Protein AF-A0A3N5QAQ4-F1 (afdb_monomer_lite)

Structure (mmCIF, N/CA/C/O backbone):
data_AF-A0A3N5QAQ4-F1
#
_entry.id   AF-A0A3N5QAQ4-F1
#
loop_
_atom_site.group_PDB
_atom_site.id
_atom_site.type_symbol
_atom_site.label_atom_id
_atom_site.label_alt_id
_atom_site.label_comp_id
_atom_site.label_asym_id
_atom_site.label_entity_id
_atom_site.label_seq_id
_atom_site.pdbx_PDB_ins_code
_atom_site.Cartn_x
_atom_site.Cartn_y
_atom_site.Cartn_z
_atom_site.occupancy
_atom_site.B_iso_or_equiv
_atom_site.auth_seq_id
_atom_site.auth_comp_id
_atom_site.auth_asym_id
_atom_site.auth_atom_id
_atom_site.pdbx_PDB_model_num
ATOM 1 N N . MET A 1 1 ? 16.899 -7.570 -11.836 1.00 80.06 1 MET A N 1
ATOM 2 C CA . MET A 1 1 ? 16.668 -6.245 -11.231 1.00 80.06 1 MET A CA 1
ATOM 3 C C . MET A 1 1 ? 17.846 -5.891 -10.338 1.00 80.06 1 MET A C 1
ATOM 5 O O . MET A 1 1 ? 18.274 -6.734 -9.558 1.00 80.06 1 MET A O 1
ATOM 9 N N . SER A 1 2 ? 18.402 -4.692 -10.484 1.00 90.88 2 SER A N 1
ATOM 10 C CA . SER A 1 2 ? 19.458 -4.166 -9.616 1.00 90.88 2 SER A CA 1
ATOM 11 C C . SER A 1 2 ? 18.872 -3.510 -8.360 1.00 90.88 2 SER A C 1
ATOM 13 O O . SER A 1 2 ? 17.688 -3.181 -8.313 1.00 90.88 2 SER A O 1
ATOM 15 N N . ILE A 1 3 ? 19.706 -3.275 -7.345 1.00 93.06 3 ILE A N 1
ATOM 16 C CA . ILE A 1 3 ? 19.288 -2.602 -6.102 1.00 93.06 3 ILE A CA 1
ATOM 17 C C . ILE A 1 3 ? 18.771 -1.183 -6.385 1.00 93.06 3 ILE A C 1
ATOM 19 O O . ILE A 1 3 ? 17.770 -0.770 -5.808 1.00 93.06 3 ILE A O 1
ATOM 23 N N . GLY A 1 4 ? 19.410 -0.452 -7.305 1.00 94.62 4 GLY A N 1
ATOM 24 C CA . GLY A 1 4 ? 18.964 0.888 -7.697 1.00 94.62 4 GLY A CA 1
ATOM 25 C C . GLY A 1 4 ? 17.575 0.875 -8.336 1.00 94.62 4 GLY A C 1
ATOM 26 O O . GLY A 1 4 ? 16.728 1.687 -7.980 1.00 94.62 4 GLY A O 1
ATOM 27 N N . GLN A 1 5 ? 17.311 -0.098 -9.212 1.00 93.00 5 GLN A N 1
ATOM 28 C CA . GLN A 1 5 ? 15.986 -0.289 -9.809 1.00 93.00 5 GLN A CA 1
ATOM 29 C C . GLN A 1 5 ? 14.933 -0.641 -8.748 1.00 93.00 5 GLN A C 1
ATOM 31 O O . GLN A 1 5 ? 13.848 -0.067 -8.752 1.00 93.00 5 GLN A O 1
ATOM 36 N N . ALA A 1 6 ? 15.269 -1.525 -7.802 1.00 94.25 6 ALA A N 1
ATOM 37 C CA . ALA A 1 6 ? 14.382 -1.892 -6.700 1.00 94.25 6 ALA A CA 1
ATOM 38 C C . ALA A 1 6 ? 14.040 -0.688 -5.804 1.00 94.25 6 ALA A C 1
ATOM 40 O O . ALA A 1 6 ? 12.886 -0.513 -5.421 1.00 94.25 6 ALA A O 1
ATOM 41 N N . ALA A 1 7 ? 15.024 0.165 -5.503 1.00 96.00 7 ALA A N 1
ATOM 42 C CA . ALA A 1 7 ? 14.813 1.382 -4.723 1.00 96.00 7 ALA A CA 1
ATOM 43 C C . ALA A 1 7 ? 13.889 2.377 -5.443 1.00 96.00 7 ALA A C 1
ATOM 45 O O . ALA A 1 7 ? 12.995 2.936 -4.812 1.00 96.00 7 ALA A O 1
ATOM 46 N N . ILE A 1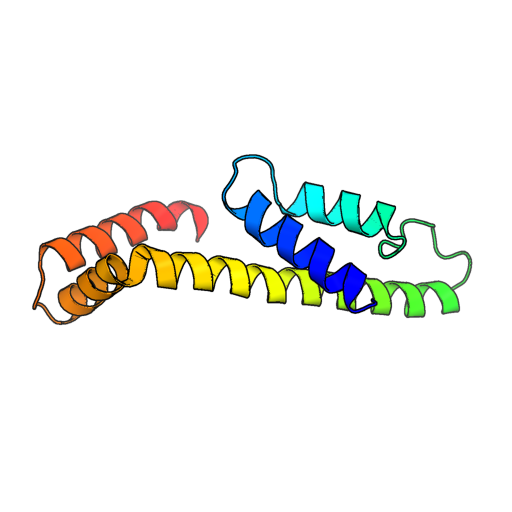 8 ? 14.061 2.565 -6.758 1.00 95.94 8 ILE A N 1
ATOM 47 C CA . ILE A 1 8 ? 13.192 3.437 -7.565 1.00 95.94 8 ILE A CA 1
ATOM 48 C C . ILE A 1 8 ? 11.751 2.924 -7.540 1.00 95.94 8 ILE A C 1
ATOM 50 O O . ILE A 1 8 ? 10.846 3.689 -7.216 1.00 95.94 8 ILE A O 1
ATOM 54 N N . LEU A 1 9 ? 11.540 1.636 -7.824 1.00 95.06 9 LEU A N 1
ATOM 55 C CA . LEU A 1 9 ? 10.210 1.021 -7.783 1.00 95.06 9 LEU A CA 1
ATOM 56 C C . LEU A 1 9 ? 9.567 1.138 -6.394 1.00 95.06 9 LEU A C 1
ATOM 58 O O . LEU A 1 9 ? 8.404 1.508 -6.295 1.00 95.06 9 LEU A O 1
ATOM 62 N N . GLY A 1 10 ? 10.330 0.915 -5.320 1.00 96.00 10 GLY A N 1
ATOM 63 C CA . GLY A 1 10 ? 9.831 1.070 -3.952 1.00 96.00 10 GLY A CA 1
ATOM 64 C C . GLY A 1 10 ? 9.407 2.502 -3.607 1.00 96.00 10 GLY A C 1
ATOM 65 O O . GLY A 1 10 ? 8.397 2.698 -2.935 1.00 96.00 10 GLY A O 1
ATOM 66 N N . VAL A 1 11 ? 10.142 3.515 -4.080 1.00 96.50 11 VAL A N 1
ATOM 67 C CA . VAL A 1 11 ? 9.763 4.929 -3.897 1.00 96.50 11 VAL A CA 1
ATOM 68 C C . VAL A 1 11 ? 8.510 5.271 -4.702 1.00 96.50 11 VAL A C 1
ATOM 70 O O . VAL A 1 11 ? 7.619 5.936 -4.176 1.00 96.50 11 VAL A O 1
ATOM 73 N N . VAL A 1 12 ? 8.429 4.815 -5.955 1.00 96.62 12 VAL A N 1
ATOM 74 C CA . VAL A 1 12 ? 7.260 5.037 -6.818 1.00 96.62 12 VAL A CA 1
ATOM 75 C C . VAL A 1 12 ? 6.015 4.429 -6.185 1.00 96.62 12 VAL A C 1
ATOM 77 O O . VAL A 1 12 ? 5.032 5.146 -6.010 1.00 96.62 12 VAL A O 1
ATOM 80 N N . GLU A 1 13 ? 6.072 3.166 -5.771 1.00 96.56 13 GLU A N 1
ATOM 81 C CA . GLU A 1 13 ? 4.972 2.487 -5.082 1.00 96.56 13 GLU A CA 1
ATOM 82 C C . GLU A 1 13 ? 4.563 3.238 -3.810 1.00 96.56 13 GLU A C 1
ATOM 84 O O . GLU A 1 13 ? 3.410 3.630 -3.652 1.00 96.56 13 GLU A O 1
ATOM 89 N N . GLY A 1 14 ? 5.522 3.535 -2.926 1.00 95.50 14 GLY A N 1
ATOM 90 C CA . GLY A 1 14 ? 5.232 4.188 -1.648 1.00 95.50 14 GLY A CA 1
ATOM 91 C C . GLY A 1 14 ? 4.577 5.568 -1.784 1.00 95.50 14 GLY A C 1
ATOM 92 O O . GLY A 1 14 ? 3.782 5.953 -0.926 1.00 95.50 14 GLY A O 1
ATOM 93 N N . ILE A 1 15 ? 4.889 6.313 -2.850 1.00 95.56 15 ILE A N 1
ATOM 94 C CA . ILE A 1 15 ? 4.257 7.607 -3.140 1.00 95.56 15 ILE A CA 1
ATOM 95 C C . ILE A 1 15 ? 2.897 7.407 -3.814 1.00 95.56 15 ILE A C 1
ATOM 97 O O . ILE A 1 15 ? 1.919 8.045 -3.433 1.00 95.56 15 ILE A O 1
ATOM 101 N N . THR A 1 16 ? 2.827 6.561 -4.838 1.00 96.44 16 THR A N 1
ATOM 102 C CA . THR A 1 16 ? 1.658 6.493 -5.726 1.00 96.44 16 THR A CA 1
ATOM 103 C C . THR A 1 16 ? 0.512 5.652 -5.176 1.00 96.44 16 THR A C 1
ATOM 105 O O . THR A 1 16 ? -0.622 5.891 -5.579 1.00 96.44 16 THR A O 1
ATOM 108 N N . GLU A 1 17 ? 0.756 4.754 -4.220 1.00 95.62 17 GLU A N 1
ATOM 109 C CA . GLU A 1 17 ? -0.284 3.896 -3.628 1.00 95.62 17 GLU A CA 1
ATOM 110 C C . GLU A 1 17 ? -1.340 4.690 -2.838 1.00 95.62 17 GLU A C 1
ATOM 112 O O . GLU A 1 17 ? -2.506 4.308 -2.766 1.00 95.62 17 GLU A O 1
ATOM 117 N N . TYR A 1 18 ? -0.958 5.840 -2.275 1.00 92.81 18 TYR A N 1
ATOM 118 C CA . TYR A 1 18 ? -1.855 6.680 -1.469 1.00 92.81 18 TYR A CA 1
ATOM 119 C C . TYR A 1 18 ? -2.381 7.909 -2.194 1.00 92.81 18 TYR A C 1
ATOM 121 O O . TYR A 1 18 ? -3.269 8.600 -1.686 1.00 92.81 18 TYR A O 1
ATOM 129 N N . LEU A 1 19 ? -1.831 8.200 -3.369 1.00 93.00 19 LEU A N 1
ATOM 130 C CA . LEU A 1 19 ? -2.314 9.265 -4.229 1.00 93.00 19 LEU A CA 1
ATOM 131 C C . LEU A 1 19 ? -3.315 8.673 -5.233 1.00 93.00 19 LEU A C 1
ATOM 133 O O . LEU A 1 19 ? -3.104 7.573 -5.737 1.00 93.00 19 LEU A O 1
ATOM 137 N N . PRO A 1 20 ? -4.393 9.390 -5.588 1.00 92.88 20 PRO A N 1
ATOM 138 C CA . PRO A 1 20 ? -5.379 8.916 -6.560 1.00 92.88 20 PRO A CA 1
ATOM 139 C C . PRO A 1 20 ? -4.841 9.024 -8.003 1.00 92.88 20 PRO A C 1
ATOM 141 O O . PRO A 1 20 ? -5.401 9.733 -8.835 1.00 92.88 20 PRO A O 1
ATOM 144 N N . VAL A 1 21 ? -3.718 8.356 -8.286 1.00 94.12 21 VAL A N 1
ATOM 145 C CA . VAL A 1 21 ? -2.953 8.434 -9.545 1.00 94.12 21 VAL A CA 1
ATOM 146 C C . VAL A 1 21 ? -2.633 7.062 -10.158 1.00 94.12 21 VAL A C 1
ATOM 148 O O . VAL A 1 21 ? -2.005 7.015 -11.209 1.00 94.12 21 VAL A O 1
ATOM 151 N N . SER A 1 22 ? -3.098 5.963 -9.543 1.00 93.44 22 SER A N 1
ATOM 152 C CA . SER A 1 22 ? -2.840 4.562 -9.931 1.00 93.44 22 SER A CA 1
ATOM 153 C C . SER A 1 22 ? -1.364 4.142 -9.831 1.00 93.44 22 SER A C 1
ATOM 155 O O . SER A 1 22 ? -0.561 4.410 -10.728 1.00 93.44 22 SER A O 1
ATOM 157 N N . SER A 1 23 ? -1.020 3.418 -8.763 1.00 92.06 23 SER A N 1
ATOM 158 C CA . SER A 1 23 ? 0.300 2.799 -8.555 1.00 92.06 23 SER A CA 1
ATOM 159 C C . SER A 1 23 ? 0.631 1.770 -9.636 1.00 92.06 23 SER A C 1
ATOM 161 O O . SER A 1 23 ? 1.679 1.862 -10.274 1.00 92.06 23 SER A O 1
ATOM 163 N N . THR A 1 24 ? -0.311 0.881 -9.970 1.00 92.31 24 THR A N 1
ATOM 164 C CA . THR A 1 24 ? -0.140 -0.138 -11.023 1.00 92.31 24 THR A CA 1
ATOM 165 C C . THR A 1 24 ? 0.264 0.464 -12.374 1.00 92.31 24 THR A C 1
ATOM 167 O O . THR A 1 24 ? 1.153 -0.052 -13.051 1.00 92.31 24 THR A O 1
ATOM 170 N N . GLY A 1 25 ? -0.349 1.584 -12.776 1.00 91.31 25 GLY A N 1
ATOM 171 C CA . GLY A 1 25 ? -0.001 2.258 -14.030 1.00 91.31 25 GLY A CA 1
ATOM 172 C C . GLY A 1 25 ? 1.429 2.807 -14.029 1.00 91.31 25 GLY A C 1
ATOM 173 O O . GLY A 1 25 ? 2.162 2.641 -15.008 1.00 91.31 25 GLY A O 1
ATOM 174 N N . HIS A 1 26 ? 1.850 3.415 -12.918 1.00 93.81 26 HIS A N 1
ATOM 175 C CA . HIS A 1 26 ? 3.212 3.923 -12.759 1.00 93.81 26 HIS A CA 1
ATOM 176 C C . HIS A 1 26 ? 4.239 2.790 -12.725 1.00 93.81 26 HIS A C 1
ATOM 178 O O . HIS A 1 26 ? 5.287 2.908 -13.357 1.00 93.81 26 HIS A O 1
ATOM 184 N N . MET A 1 27 ? 3.928 1.674 -12.070 1.00 92.94 27 MET A N 1
ATOM 185 C CA . MET A 1 27 ? 4.798 0.501 -12.005 1.00 92.94 27 MET A CA 1
ATOM 186 C C . MET A 1 27 ? 5.046 -0.115 -13.386 1.00 92.94 27 MET A C 1
ATOM 188 O O . MET A 1 27 ? 6.198 -0.366 -13.750 1.00 92.94 27 MET A O 1
ATOM 192 N N . ILE A 1 28 ? 4.012 -0.216 -14.228 1.00 90.75 28 ILE A N 1
ATOM 193 C CA . ILE A 1 28 ? 4.153 -0.642 -15.631 1.00 90.75 28 ILE A CA 1
ATOM 194 C C . ILE A 1 28 ? 5.028 0.340 -16.424 1.00 90.75 28 ILE A C 1
ATOM 196 O O . ILE A 1 28 ? 5.912 -0.074 -17.173 1.00 90.75 28 ILE A O 1
ATOM 200 N N . LEU A 1 29 ? 4.813 1.649 -16.278 1.00 91.50 29 LEU A N 1
ATOM 201 C CA . LEU A 1 29 ? 5.571 2.648 -17.036 1.00 91.50 29 LEU A CA 1
ATOM 202 C C . LEU A 1 29 ? 7.048 2.696 -16.621 1.00 91.50 29 LEU A C 1
ATOM 204 O O . LEU A 1 29 ? 7.936 2.723 -17.473 1.00 91.50 29 LEU A O 1
ATOM 208 N N . VAL A 1 30 ? 7.318 2.687 -15.318 1.00 92.81 30 VAL A N 1
ATOM 209 C CA . VAL A 1 30 ? 8.671 2.778 -14.759 1.00 92.81 30 VAL A CA 1
ATOM 210 C C . VAL A 1 30 ? 9.454 1.491 -15.020 1.00 92.81 30 VAL A C 1
ATOM 212 O O . VAL A 1 30 ? 10.628 1.557 -15.385 1.00 92.81 30 VAL A O 1
ATOM 215 N N . SER A 1 31 ? 8.821 0.320 -14.922 1.00 90.56 31 SER A N 1
ATOM 216 C CA . SER A 1 31 ? 9.456 -0.957 -15.280 1.00 90.56 31 SER A CA 1
ATOM 217 C C . SER A 1 31 ? 9.807 -1.035 -16.770 1.00 90.56 31 SER A C 1
ATOM 219 O O . SER A 1 31 ? 10.912 -1.462 -17.105 1.00 90.56 31 SER A O 1
ATOM 221 N N . ARG A 1 32 ? 8.933 -0.552 -17.666 1.00 89.19 32 ARG A N 1
ATOM 222 C CA . ARG A 1 32 ? 9.226 -0.400 -19.106 1.00 89.19 32 ARG A CA 1
ATOM 223 C C . ARG A 1 32 ? 10.394 0.535 -19.353 1.00 89.19 32 ARG A C 1
ATOM 225 O O . ARG A 1 32 ? 11.320 0.185 -20.076 1.00 89.19 32 ARG A O 1
ATOM 232 N N . TRP A 1 33 ? 10.381 1.699 -18.713 1.00 90.38 33 TRP A N 1
ATOM 233 C CA . TRP A 1 33 ? 11.448 2.685 -18.851 1.00 90.38 33 TRP A CA 1
ATOM 234 C C . TRP A 1 33 ? 12.810 2.151 -18.382 1.00 90.38 33 TRP A C 1
ATOM 236 O O . TRP A 1 33 ? 13.833 2.442 -18.995 1.00 90.38 33 TRP A O 1
ATOM 246 N N . MET A 1 34 ? 12.828 1.315 -17.342 1.00 88.44 34 MET A N 1
ATOM 247 C CA . MET A 1 34 ? 14.046 0.679 -16.828 1.00 88.44 34 MET A CA 1
ATOM 248 C C . MET A 1 34 ? 14.451 -0.610 -17.564 1.00 88.44 34 MET A C 1
ATOM 250 O O . MET A 1 34 ? 15.407 -1.261 -17.135 1.00 88.44 34 MET A O 1
ATOM 254 N N . GLY A 1 35 ? 13.740 -1.005 -18.629 1.00 85.56 35 GLY A N 1
ATOM 255 C CA . GLY A 1 35 ? 14.001 -2.246 -19.370 1.00 85.56 35 GLY A CA 1
ATOM 256 C C . GLY A 1 35 ? 13.750 -3.519 -18.553 1.00 85.56 35 GLY A C 1
ATOM 257 O O . GLY A 1 35 ? 14.371 -4.547 -18.802 1.00 85.56 35 GLY A O 1
ATOM 258 N N . LEU A 1 36 ? 12.896 -3.436 -17.529 1.00 81.88 36 LEU A N 1
ATOM 259 C CA . LEU A 1 36 ? 12.462 -4.568 -16.702 1.00 81.88 36 LEU A CA 1
ATOM 260 C C . LEU A 1 36 ? 11.194 -5.230 -17.242 1.00 81.88 36 LEU A C 1
ATOM 262 O O . LEU A 1 36 ? 10.926 -6.385 -16.917 1.00 81.88 36 LEU A O 1
ATOM 266 N N . SER A 1 37 ? 10.425 -4.488 -18.039 1.00 70.56 37 SER A N 1
ATOM 267 C CA . SER A 1 37 ? 9.237 -4.987 -18.718 1.00 70.56 37 SER A CA 1
ATOM 268 C C . SER A 1 37 ? 9.574 -5.382 -20.140 1.00 70.56 37 SER A C 1
ATOM 270 O O . SER A 1 37 ? 10.178 -4.639 -20.909 1.00 70.56 37 SER A O 1
ATOM 272 N N . ASP A 1 38 ? 9.172 -6.595 -20.459 1.00 64.81 38 ASP A N 1
ATOM 273 C CA . ASP A 1 38 ? 9.604 -7.329 -21.623 1.00 64.81 38 ASP A CA 1
ATOM 274 C C . ASP A 1 38 ? 8.416 -7.411 -22.607 1.00 64.81 38 ASP A C 1
ATOM 276 O O . ASP A 1 38 ? 7.850 -8.479 -22.838 1.00 64.81 38 ASP A O 1
ATOM 280 N N . ASP A 1 39 ? 8.002 -6.288 -23.197 1.00 59.28 39 ASP A N 1
ATOM 281 C CA . ASP A 1 39 ? 6.796 -6.226 -24.051 1.00 59.28 39 ASP A CA 1
ATOM 282 C C . ASP A 1 39 ? 6.997 -6.734 -25.495 1.00 59.28 39 ASP A C 1
ATOM 284 O O . ASP A 1 39 ? 6.024 -6.908 -26.231 1.00 59.28 39 ASP A O 1
ATOM 288 N N . ASP A 1 40 ? 8.232 -7.030 -25.912 1.00 59.03 40 ASP A N 1
ATOM 289 C CA . ASP A 1 40 ? 8.482 -7.605 -27.239 1.00 59.03 40 ASP A CA 1
ATOM 290 C C . ASP A 1 40 ? 7.968 -9.048 -27.337 1.00 59.03 40 ASP A C 1
ATOM 292 O O . ASP A 1 40 ? 8.233 -9.880 -26.460 1.00 59.03 40 ASP A O 1
ATOM 296 N N . LYS A 1 41 ? 7.259 -9.376 -28.424 1.00 58.34 41 LYS A N 1
ATOM 297 C CA . LYS A 1 41 ? 6.827 -10.7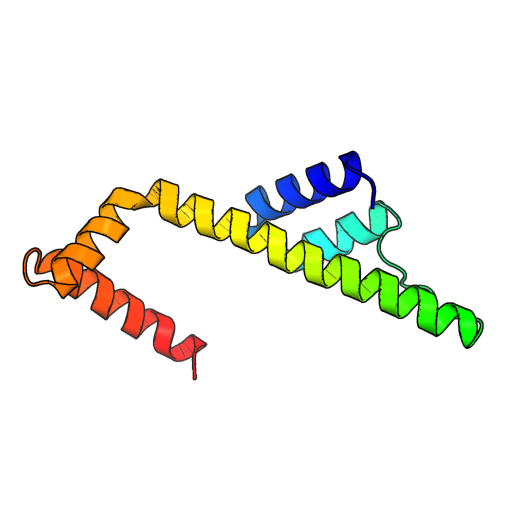55 -28.693 1.00 58.34 41 LYS A CA 1
ATOM 298 C C . LYS A 1 41 ? 8.054 -11.677 -28.671 1.00 58.34 41 LYS A C 1
ATOM 300 O O . LYS A 1 41 ? 9.036 -11.358 -29.341 1.00 58.34 41 LYS A O 1
ATOM 305 N N . PRO A 1 42 ? 8.022 -12.806 -27.940 1.00 60.56 42 PRO A N 1
ATOM 306 C CA . PRO A 1 42 ? 9.130 -13.745 -27.972 1.00 60.56 42 PRO A CA 1
ATOM 307 C C . PRO A 1 42 ? 9.298 -14.241 -29.408 1.00 60.56 42 PRO A C 1
ATOM 309 O O . PRO A 1 42 ? 8.369 -14.803 -29.988 1.00 60.56 42 PRO A O 1
ATOM 312 N N . THR A 1 43 ? 10.469 -13.992 -29.984 1.00 63.44 43 THR A N 1
ATOM 313 C CA . THR A 1 43 ? 10.817 -14.411 -31.346 1.00 63.44 43 THR A CA 1
ATOM 314 C C . THR A 1 43 ? 10.961 -15.937 -31.443 1.00 63.44 43 THR A C 1
ATOM 316 O O . THR A 1 43 ? 10.836 -16.500 -32.527 1.00 63.44 43 THR A O 1
ATOM 319 N N . ASP A 1 44 ? 11.148 -16.615 -30.297 1.00 72.25 44 ASP A N 1
ATOM 320 C CA . ASP A 1 44 ? 11.488 -18.034 -30.198 1.00 72.25 44 ASP A CA 1
ATOM 321 C C . ASP A 1 44 ? 10.908 -18.659 -28.905 1.00 72.25 44 ASP A C 1
ATOM 323 O O . ASP A 1 44 ? 10.795 -17.999 -27.865 1.00 72.25 44 ASP A O 1
ATOM 327 N N . ALA A 1 45 ? 10.604 -19.965 -28.920 1.00 68.62 45 ALA A N 1
ATOM 328 C CA . ALA A 1 45 ? 10.012 -20.688 -27.779 1.00 68.62 45 ALA A CA 1
ATOM 329 C C . ALA A 1 45 ? 10.891 -20.681 -26.506 1.00 68.62 45 ALA A C 1
ATOM 331 O O . ALA A 1 45 ? 10.381 -20.646 -25.385 1.00 68.62 45 ALA A O 1
ATOM 332 N N . THR A 1 46 ? 12.214 -20.663 -26.661 1.00 65.31 46 THR A N 1
ATOM 333 C CA . THR A 1 46 ? 13.199 -20.575 -25.568 1.00 65.31 46 THR A CA 1
ATOM 334 C C . THR A 1 46 ? 13.249 -19.177 -24.940 1.00 65.31 46 THR A C 1
ATOM 336 O O . THR A 1 46 ? 13.409 -19.042 -23.722 1.00 65.31 46 THR A O 1
ATOM 339 N N . ALA A 1 47 ? 13.049 -18.128 -25.745 1.00 65.75 47 ALA A N 1
ATOM 340 C CA . ALA A 1 47 ? 12.945 -16.750 -25.268 1.00 65.75 47 ALA A CA 1
ATOM 341 C C . ALA A 1 47 ? 11.640 -16.526 -24.482 1.00 65.75 47 ALA A C 1
ATOM 343 O O . ALA A 1 47 ? 11.646 -15.841 -23.459 1.00 65.75 47 ALA A O 1
ATOM 344 N N . ALA A 1 48 ? 10.543 -17.179 -24.888 1.00 64.38 48 ALA A N 1
ATOM 345 C CA . ALA A 1 48 ? 9.254 -17.102 -24.197 1.00 64.38 48 ALA A CA 1
ATOM 346 C C . ALA A 1 48 ? 9.320 -17.598 -22.739 1.00 64.38 48 ALA A C 1
ATOM 348 O O . ALA A 1 48 ? 8.781 -16.952 -21.840 1.00 64.38 48 ALA A O 1
ATOM 349 N N . ALA A 1 49 ? 10.014 -18.713 -22.483 1.00 66.81 49 ALA A N 1
ATOM 350 C CA . ALA A 1 49 ? 10.147 -19.274 -21.135 1.00 66.81 49 ALA A CA 1
ATOM 351 C C . ALA A 1 49 ? 10.986 -18.382 -20.198 1.00 66.81 49 ALA A C 1
ATOM 353 O O . ALA A 1 49 ? 10.647 -18.208 -19.027 1.00 66.81 49 ALA A O 1
ATOM 354 N N . THR A 1 50 ? 12.057 -17.780 -20.723 1.00 66.00 50 THR A N 1
ATOM 355 C CA . THR A 1 50 ? 12.951 -16.892 -19.959 1.00 66.00 50 THR A CA 1
ATOM 356 C C . THR A 1 50 ? 12.253 -15.577 -19.606 1.00 66.00 50 THR A C 1
ATOM 358 O O . THR A 1 50 ? 12.319 -15.119 -18.465 1.00 66.00 50 THR A O 1
ATOM 361 N N . LYS A 1 51 ? 11.501 -15.027 -20.563 1.00 67.50 51 LYS A N 1
ATOM 362 C CA . LYS A 1 51 ? 10.717 -13.799 -20.424 1.00 67.50 51 LYS A CA 1
ATOM 363 C C . LYS A 1 51 ? 9.567 -13.944 -19.419 1.00 67.50 51 LYS A C 1
ATOM 365 O O . LYS A 1 51 ? 9.377 -13.090 -18.555 1.00 67.50 51 LYS A O 1
ATOM 370 N N . LYS A 1 52 ? 8.855 -15.077 -19.462 1.00 69.56 52 LYS A N 1
ATOM 371 C CA . LYS A 1 52 ? 7.801 -15.405 -18.488 1.00 69.56 52 LYS A CA 1
ATOM 372 C C . LYS A 1 52 ? 8.340 -15.421 -17.054 1.00 69.56 52 LYS A C 1
ATOM 374 O O . LYS A 1 52 ? 7.746 -14.811 -16.172 1.00 69.56 52 LYS A O 1
ATOM 379 N N . LYS A 1 53 ? 9.507 -16.036 -16.843 1.00 71.88 53 LYS A N 1
ATOM 380 C CA . LYS A 1 53 ? 10.166 -16.091 -15.531 1.00 71.88 53 LYS A CA 1
ATOM 381 C C . LYS A 1 53 ? 10.603 -14.707 -15.025 1.00 71.88 53 LYS A C 1
ATOM 383 O O . LYS A 1 53 ? 10.530 -14.445 -13.829 1.00 71.88 53 LYS A O 1
ATOM 388 N N . GLY A 1 54 ? 11.048 -13.824 -15.923 1.00 75.31 54 GLY A N 1
ATOM 389 C CA . GLY A 1 54 ? 11.385 -12.434 -15.592 1.00 75.31 54 GLY A CA 1
ATOM 390 C C . GLY A 1 54 ? 10.166 -11.629 -15.137 1.00 75.31 54 GLY A C 1
ATOM 391 O O . GLY A 1 54 ? 10.222 -10.971 -14.098 1.00 75.31 54 GLY A O 1
ATOM 392 N N . LYS A 1 55 ? 9.048 -11.757 -15.862 1.00 81.38 55 LYS A N 1
ATOM 393 C CA . LYS A 1 55 ? 7.778 -11.106 -15.521 1.00 81.38 55 LYS A CA 1
ATOM 394 C C . LYS A 1 55 ? 7.212 -11.581 -14.182 1.00 81.38 55 LYS A C 1
ATOM 396 O O . LYS A 1 55 ? 6.840 -10.750 -13.367 1.00 81.38 55 LYS A O 1
ATOM 401 N N . GLU A 1 56 ? 7.213 -12.887 -13.922 1.00 83.94 56 GLU A N 1
ATOM 402 C CA . GLU A 1 56 ? 6.763 -13.442 -12.634 1.00 83.94 56 GLU A CA 1
ATOM 403 C C . GLU A 1 56 ? 7.571 -12.880 -11.452 1.00 83.94 56 GLU A C 1
ATOM 405 O O . GLU A 1 56 ? 7.013 -12.589 -10.397 1.00 83.94 56 GLU A O 1
ATOM 410 N N . GLY A 1 57 ? 8.883 -12.689 -11.633 1.00 86.56 57 GLY A N 1
ATOM 411 C CA . GLY A 1 57 ? 9.740 -12.080 -10.617 1.00 86.56 57 GLY A CA 1
ATOM 412 C C . GLY A 1 57 ? 9.442 -10.599 -10.374 1.00 86.56 57 GLY A C 1
ATOM 413 O O . GLY A 1 57 ? 9.513 -10.153 -9.230 1.00 86.56 57 GLY A O 1
ATOM 414 N N . LEU A 1 58 ? 9.105 -9.847 -11.428 1.00 87.75 58 LEU A N 1
ATOM 415 C CA . LEU A 1 58 ? 8.692 -8.450 -11.307 1.00 87.75 58 LEU A CA 1
ATOM 416 C C . LEU A 1 58 ? 7.339 -8.357 -10.598 1.00 87.75 58 LEU A C 1
ATOM 418 O O . LEU A 1 58 ? 7.269 -7.707 -9.564 1.00 87.75 58 LEU A O 1
ATOM 422 N N . ASP A 1 59 ? 6.326 -9.086 -11.074 1.00 89.12 59 ASP A N 1
ATOM 423 C CA . ASP A 1 59 ? 4.980 -9.104 -10.488 1.00 89.12 59 ASP A CA 1
ATOM 424 C C . ASP A 1 59 ? 5.041 -9.491 -8.989 1.00 89.12 59 ASP A C 1
ATOM 426 O O . ASP A 1 59 ? 4.418 -8.856 -8.138 1.00 89.12 59 ASP A O 1
ATOM 430 N N . ALA A 1 60 ? 5.863 -10.485 -8.625 1.00 91.75 60 ALA A N 1
ATOM 431 C CA . ALA A 1 60 ? 6.088 -10.853 -7.226 1.00 91.75 60 ALA A CA 1
ATOM 432 C C . ALA A 1 60 ? 6.763 -9.735 -6.414 1.00 91.75 60 ALA A C 1
ATOM 434 O O . ALA A 1 60 ? 6.430 -9.534 -5.245 1.00 91.75 60 ALA A O 1
ATOM 435 N N . PHE A 1 61 ? 7.710 -9.006 -7.009 1.00 92.06 61 PHE A N 1
ATOM 436 C CA . PHE A 1 61 ? 8.353 -7.874 -6.352 1.00 92.06 61 PHE A CA 1
ATOM 437 C C . PHE A 1 61 ? 7.370 -6.724 -6.103 1.00 92.06 61 PHE A C 1
ATOM 439 O O . PHE A 1 61 ? 7.384 -6.185 -4.998 1.00 92.06 61 PHE A O 1
ATOM 446 N N . GLU A 1 62 ? 6.497 -6.395 -7.064 1.00 92.38 62 GLU A N 1
ATOM 447 C CA . GLU A 1 62 ? 5.447 -5.368 -6.910 1.00 92.38 62 GLU A CA 1
ATOM 448 C C . GLU A 1 62 ? 4.533 -5.689 -5.716 1.00 92.38 62 GLU A C 1
ATOM 450 O O . GLU A 1 62 ? 4.330 -4.852 -4.837 1.00 92.38 62 GLU A O 1
ATOM 455 N N . ILE A 1 63 ? 4.095 -6.948 -5.600 1.00 93.19 63 ILE A N 1
ATOM 456 C CA . ILE A 1 63 ? 3.294 -7.418 -4.458 1.00 93.19 63 ILE A CA 1
ATOM 457 C C . ILE A 1 63 ? 4.051 -7.234 -3.132 1.00 93.19 63 ILE A C 1
ATOM 459 O O . ILE A 1 63 ? 3.476 -6.811 -2.128 1.00 93.19 63 ILE A O 1
ATOM 463 N N . VAL A 1 64 ? 5.351 -7.545 -3.101 1.00 95.44 64 VAL A N 1
ATOM 464 C CA . VAL A 1 64 ? 6.166 -7.430 -1.881 1.00 95.44 64 VAL A CA 1
ATOM 465 C C . VAL A 1 64 ? 6.331 -5.975 -1.441 1.00 95.44 64 VAL A C 1
ATOM 467 O O . VAL A 1 64 ? 6.245 -5.693 -0.244 1.00 95.44 64 VAL A O 1
ATOM 470 N N . ILE A 1 65 ? 6.562 -5.039 -2.361 1.00 95.31 65 ILE A N 1
ATOM 471 C CA . ILE A 1 65 ? 6.717 -3.621 -1.997 1.00 95.31 65 ILE A CA 1
ATOM 472 C C . ILE A 1 65 ? 5.388 -2.977 -1.586 1.00 95.31 65 ILE A C 1
ATOM 474 O O . ILE A 1 65 ? 5.391 -2.138 -0.681 1.00 95.31 65 ILE A O 1
ATOM 478 N N . GLN A 1 66 ? 4.257 -3.439 -2.129 1.00 96.25 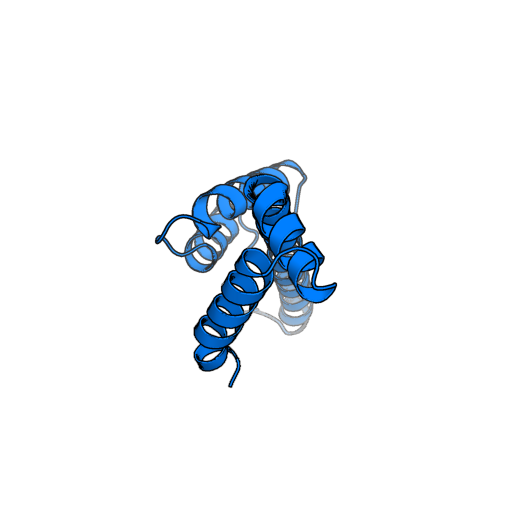66 GLN A N 1
ATOM 479 C CA . GLN A 1 66 ? 2.925 -3.011 -1.695 1.00 96.25 66 GLN A CA 1
ATOM 480 C C . GLN A 1 66 ? 2.656 -3.377 -0.224 1.00 96.25 66 GLN A C 1
ATOM 482 O O . GLN A 1 66 ? 2.065 -2.595 0.523 1.00 96.25 66 GLN A O 1
ATOM 487 N N . LEU A 1 67 ? 3.175 -4.514 0.264 1.00 96.31 67 LEU A N 1
ATOM 488 C CA . LEU A 1 67 ? 3.144 -4.826 1.704 1.00 96.31 67 LEU A CA 1
ATOM 489 C C . LEU A 1 67 ? 3.876 -3.759 2.530 1.00 96.31 67 LEU A C 1
ATOM 491 O O . LEU A 1 67 ? 3.424 -3.399 3.618 1.00 96.31 67 LEU A O 1
ATOM 495 N N . GLY A 1 68 ? 4.987 -3.229 2.014 1.00 96.00 68 GLY A N 1
ATOM 496 C CA . GLY A 1 68 ? 5.711 -2.112 2.621 1.00 96.00 68 GLY A CA 1
ATOM 497 C C . GLY A 1 68 ? 4.847 -0.856 2.728 1.00 96.00 68 GLY A C 1
ATOM 498 O O . GLY A 1 68 ? 4.825 -0.219 3.786 1.00 96.00 68 GLY A O 1
ATOM 499 N N . ALA A 1 69 ? 4.073 -0.550 1.683 1.00 95.62 69 ALA A N 1
ATOM 500 C CA . ALA A 1 69 ? 3.080 0.513 1.736 1.00 95.62 69 ALA A CA 1
ATOM 501 C C . ALA A 1 69 ? 2.064 0.229 2.854 1.00 95.62 69 ALA A C 1
ATOM 503 O O . ALA A 1 69 ? 1.946 1.053 3.765 1.00 95.62 69 ALA A O 1
ATOM 504 N N . ILE A 1 70 ? 1.400 -0.931 2.871 1.00 95.81 70 ILE A N 1
ATOM 505 C CA . ILE A 1 70 ? 0.393 -1.293 3.893 1.00 95.81 70 ILE A CA 1
ATOM 506 C C . ILE A 1 70 ? 0.949 -1.134 5.318 1.00 95.81 70 ILE A C 1
ATOM 508 O O . ILE A 1 70 ? 0.291 -0.562 6.195 1.00 95.81 70 ILE A O 1
ATOM 512 N N . LEU A 1 71 ? 2.183 -1.586 5.558 1.00 96.88 71 LEU A N 1
ATOM 513 C CA . LEU A 1 71 ? 2.857 -1.437 6.850 1.00 96.88 71 LEU A CA 1
ATOM 514 C C . LEU A 1 71 ? 3.047 0.033 7.248 1.00 96.88 71 LEU A C 1
ATOM 516 O O . LEU A 1 71 ? 2.904 0.362 8.429 1.00 96.88 71 LEU A O 1
ATOM 520 N N . ALA A 1 72 ? 3.307 0.931 6.295 1.00 96.19 72 ALA A N 1
ATOM 521 C CA . ALA A 1 72 ? 3.389 2.365 6.560 1.00 96.19 72 ALA A CA 1
ATOM 522 C C . ALA A 1 72 ? 2.053 2.928 7.076 1.00 96.19 72 ALA A C 1
ATOM 524 O O . ALA A 1 72 ? 2.052 3.693 8.042 1.00 96.19 72 ALA A O 1
ATOM 525 N N . VAL A 1 73 ? 0.911 2.498 6.524 1.00 96.00 73 VAL A N 1
ATOM 526 C CA . VAL A 1 73 ? -0.428 2.882 7.017 1.00 96.00 73 VAL A CA 1
ATOM 527 C C . VAL A 1 73 ? -0.702 2.316 8.406 1.00 96.00 73 VAL A C 1
ATOM 529 O O . VAL A 1 73 ? -1.169 3.051 9.280 1.00 96.00 73 VAL A O 1
ATOM 532 N N . LEU A 1 74 ? -0.367 1.047 8.656 1.00 96.69 74 LEU A N 1
ATOM 533 C CA . LEU A 1 74 ? -0.503 0.451 9.990 1.00 96.69 74 LEU A CA 1
ATOM 534 C C . LEU A 1 74 ? 0.353 1.189 11.029 1.00 96.69 74 LEU A C 1
ATOM 536 O O . LEU A 1 74 ? -0.106 1.428 12.148 1.00 96.69 74 LEU A O 1
ATOM 540 N N . GLY A 1 75 ? 1.567 1.604 10.657 1.00 97.38 75 GLY A N 1
ATOM 541 C CA . GLY A 1 75 ? 2.454 2.414 11.491 1.00 97.38 75 GLY A CA 1
ATOM 542 C C . GLY A 1 75 ? 1.919 3.828 11.740 1.00 97.38 75 GLY A C 1
ATOM 543 O O . GLY A 1 75 ? 1.851 4.268 12.893 1.00 97.38 75 GLY A O 1
ATOM 544 N N . LEU A 1 76 ? 1.482 4.523 10.686 1.00 97.38 76 LEU A N 1
ATOM 545 C CA . LEU A 1 76 ? 0.940 5.885 10.748 1.00 97.38 76 LEU A CA 1
ATOM 546 C C . LEU A 1 76 ? -0.337 5.945 11.598 1.00 97.38 76 LEU A C 1
ATOM 548 O O . LEU A 1 76 ? -0.479 6.808 12.467 1.00 97.38 76 LEU A O 1
ATOM 552 N N . TYR A 1 77 ? -1.239 4.980 11.415 1.00 97.06 77 TYR A N 1
ATOM 553 C CA . TYR A 1 77 ? -2.507 4.883 12.138 1.00 97.06 77 TYR A CA 1
ATOM 554 C C . TYR A 1 77 ? -2.466 3.908 13.320 1.00 97.06 77 TYR A C 1
ATOM 556 O O . TYR A 1 77 ? -3.521 3.505 13.816 1.00 97.06 77 TYR A O 1
ATOM 564 N N . ARG A 1 78 ? -1.278 3.594 13.860 1.00 97.50 78 ARG A N 1
ATOM 565 C CA . ARG A 1 78 ? -1.092 2.623 14.960 1.00 97.50 78 ARG A CA 1
ATOM 566 C C . ARG A 1 78 ? -2.016 2.837 16.160 1.00 97.50 78 ARG A C 1
ATOM 568 O O . ARG A 1 78 ? -2.464 1.880 16.782 1.00 97.50 78 ARG A O 1
ATOM 575 N N . ARG A 1 7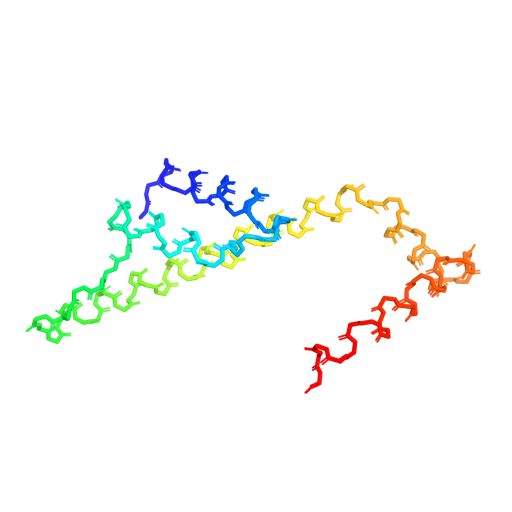9 ? -2.339 4.097 16.481 1.00 96.75 79 ARG A N 1
ATOM 576 C CA . ARG A 1 79 ? -3.276 4.438 17.565 1.00 96.75 79 ARG A CA 1
ATOM 577 C C . ARG A 1 79 ? -4.709 4.011 17.236 1.00 96.75 79 ARG A C 1
ATOM 579 O O . ARG A 1 79 ? -5.364 3.441 18.098 1.00 96.75 79 ARG A O 1
ATOM 586 N N . ARG A 1 80 ? -5.176 4.241 16.004 1.00 96.31 80 ARG A N 1
ATOM 587 C CA . ARG A 1 80 ? -6.516 3.829 15.545 1.00 96.31 80 ARG A CA 1
ATOM 588 C C . ARG A 1 80 ? -6.623 2.311 15.434 1.00 96.31 80 ARG A C 1
ATOM 590 O O . ARG A 1 80 ? -7.613 1.737 15.869 1.00 96.31 80 ARG A O 1
ATOM 597 N N . VAL A 1 81 ? -5.574 1.659 14.931 1.00 96.62 81 VAL A N 1
ATOM 598 C CA . VAL A 1 81 ? -5.478 0.190 14.910 1.00 96.62 81 VAL A CA 1
ATOM 599 C C . VAL A 1 81 ? -5.563 -0.371 16.332 1.00 96.62 81 VAL A C 1
ATOM 601 O O . VAL A 1 81 ? -6.366 -1.263 16.598 1.00 96.62 81 VAL A O 1
ATOM 604 N N . GLY A 1 82 ? -4.820 0.214 17.277 1.00 96.88 82 GLY A N 1
ATOM 605 C CA . GLY A 1 82 ? -4.905 -0.143 18.694 1.00 96.88 82 GLY A CA 1
ATOM 606 C C . GLY A 1 82 ? -6.297 0.074 19.299 1.00 96.88 82 GLY A C 1
ATOM 607 O O . GLY A 1 82 ? -6.761 -0.773 20.057 1.00 96.88 82 GLY A O 1
ATOM 608 N N . GLN A 1 83 ? -6.993 1.158 18.940 1.00 96.62 83 GLN A N 1
ATOM 609 C CA . GLN A 1 83 ? -8.377 1.401 19.370 1.00 96.62 83 GLN A CA 1
ATOM 610 C C . GLN A 1 83 ? -9.326 0.310 18.863 1.00 96.62 83 GLN A C 1
ATOM 612 O O . GLN A 1 83 ? -10.099 -0.223 19.655 1.00 96.62 83 GLN A O 1
ATOM 617 N N . MET A 1 84 ? -9.239 -0.071 17.585 1.00 97.00 84 MET A N 1
ATOM 618 C CA . MET A 1 84 ? -10.042 -1.166 17.023 1.00 97.00 84 MET A CA 1
ATOM 619 C C . MET A 1 84 ? -9.764 -2.496 17.735 1.00 97.00 84 MET A C 1
ATOM 621 O O . MET A 1 84 ? -10.699 -3.194 18.123 1.00 97.00 84 MET A O 1
ATOM 625 N N . ALA A 1 85 ? -8.491 -2.807 18.000 1.00 96.25 85 ALA A N 1
ATOM 626 C CA . ALA A 1 85 ? -8.102 -4.004 18.746 1.00 96.25 85 ALA A CA 1
ATOM 627 C C . ALA A 1 85 ? -8.645 -4.002 20.188 1.00 96.25 85 ALA A C 1
ATOM 629 O O . ALA A 1 85 ? -9.160 -5.009 20.665 1.00 96.25 85 ALA A O 1
ATOM 630 N N . GLN A 1 86 ? -8.591 -2.864 20.885 1.00 96.38 86 GLN A N 1
ATOM 631 C CA . GLN A 1 86 ? -9.208 -2.713 22.208 1.00 96.38 86 GLN A 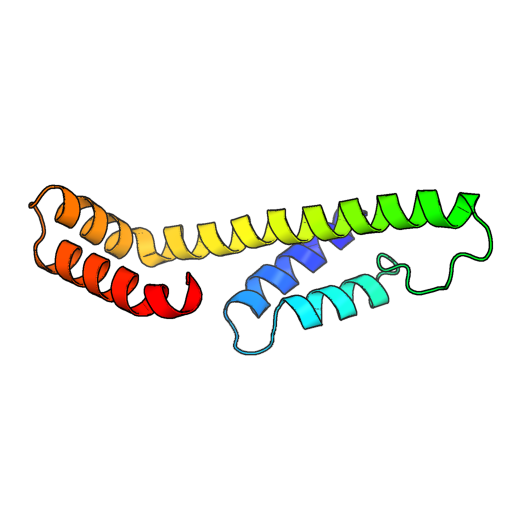CA 1
ATOM 632 C C . GLN A 1 86 ? -10.735 -2.827 22.154 1.00 96.38 86 GLN A C 1
ATOM 634 O O . GLN A 1 86 ? -11.340 -3.332 23.102 1.00 96.38 86 GLN A O 1
ATOM 639 N N . GLY A 1 87 ? -11.355 -2.383 21.060 1.00 95.56 87 GLY A N 1
ATOM 640 C CA . GLY A 1 87 ? -12.789 -2.513 20.831 1.00 95.56 87 GLY A CA 1
ATOM 641 C C . GLY A 1 87 ? -13.247 -3.958 20.698 1.00 95.56 87 GLY A C 1
ATOM 642 O O . GLY A 1 87 ? -14.265 -4.315 21.282 1.00 95.56 87 GLY A O 1
ATOM 643 N N . LEU A 1 88 ? -12.453 -4.817 20.054 1.00 94.38 88 LEU A N 1
ATOM 644 C CA . LEU A 1 88 ? -12.713 -6.262 19.997 1.00 94.38 88 LEU A CA 1
ATOM 645 C C . LEU A 1 88 ? -12.717 -6.932 21.379 1.00 94.38 88 LEU A C 1
ATOM 647 O O . LEU A 1 88 ? -13.442 -7.896 21.593 1.00 94.38 88 LEU A O 1
ATOM 651 N N . VAL A 1 89 ? -11.938 -6.406 22.328 1.00 95.38 89 VAL A N 1
ATOM 652 C CA . VAL A 1 89 ? -11.865 -6.910 23.714 1.00 95.38 89 VAL A CA 1
ATOM 653 C C . VAL A 1 89 ? -12.880 -6.194 24.629 1.00 95.38 89 VAL A C 1
ATOM 655 O O . VAL A 1 89 ? -12.837 -6.333 25.848 1.00 95.38 89 VAL A O 1
ATOM 658 N N . GLY A 1 90 ? -13.788 -5.384 24.072 1.00 92.31 90 GLY A N 1
ATOM 659 C CA . GLY A 1 90 ? -14.815 -4.653 24.827 1.00 92.31 90 GLY A CA 1
ATOM 660 C C . GLY A 1 90 ? -14.284 -3.484 25.664 1.00 92.31 90 GLY A C 1
ATOM 661 O O . GLY A 1 90 ? -15.033 -2.879 26.424 1.00 92.31 90 GLY A O 1
ATOM 662 N N . ARG A 1 91 ? -12.998 -3.134 25.528 1.00 94.44 91 ARG A N 1
ATOM 663 C CA . ARG A 1 91 ? -12.365 -2.036 26.279 1.00 94.44 91 ARG A CA 1
ATOM 664 C C . ARG A 1 91 ? -12.590 -0.668 25.641 1.00 94.44 91 ARG A C 1
ATOM 666 O O . ARG A 1 91 ? -12.359 0.342 26.297 1.00 94.44 91 ARG A O 1
ATOM 673 N N . ASN A 1 92 ? -12.990 -0.628 24.369 1.00 95.44 92 ASN A N 1
ATOM 674 C CA . ASN A 1 92 ? -13.180 0.616 23.630 1.00 95.44 92 ASN A CA 1
ATOM 675 C C . ASN A 1 92 ? -14.390 0.539 22.669 1.00 95.44 92 ASN A C 1
ATOM 677 O O . ASN A 1 92 ? -14.243 0.049 21.546 1.00 95.44 92 ASN A O 1
ATOM 681 N N . PRO A 1 93 ? -15.581 1.026 23.069 1.00 94.75 93 PRO A N 1
ATOM 682 C CA . PRO A 1 93 ? -16.776 0.965 22.224 1.00 94.75 93 PRO A CA 1
ATOM 683 C C . PRO A 1 93 ? -16.628 1.765 20.919 1.00 94.75 93 PRO A C 1
ATOM 685 O O . PRO A 1 93 ? -17.095 1.313 19.872 1.00 94.75 93 PRO A O 1
ATOM 688 N N . ASP A 1 94 ? -15.912 2.894 20.939 1.00 96.25 94 ASP A N 1
ATOM 689 C CA . ASP A 1 94 ? -15.636 3.684 19.732 1.00 96.25 94 ASP A CA 1
ATOM 690 C C . ASP A 1 94 ? -14.735 2.921 18.755 1.00 96.25 94 ASP A C 1
ATOM 692 O O . ASP A 1 94 ? -14.950 2.945 17.543 1.00 96.25 94 ASP A O 1
ATOM 696 N N . GLY A 1 95 ? -13.758 2.180 19.282 1.00 96.38 95 GLY A N 1
ATOM 697 C CA . GLY A 1 95 ? -12.897 1.294 18.504 1.00 96.38 95 GLY A CA 1
ATOM 698 C C . GLY A 1 95 ? -13.671 0.172 17.811 1.00 96.38 95 GLY A C 1
ATOM 699 O O . GLY A 1 95 ? -13.428 -0.110 16.638 1.00 96.38 95 GLY A O 1
ATOM 700 N N . PHE A 1 96 ? -14.644 -0.430 18.500 1.00 96.88 96 PHE A N 1
ATOM 701 C CA . PHE A 1 96 ? -15.510 -1.457 17.913 1.00 96.88 96 PHE A CA 1
ATOM 702 C C . PHE A 1 96 ? -16.419 -0.878 16.823 1.00 96.88 96 PHE A C 1
ATOM 704 O O . PHE A 1 96 ? -16.583 -1.478 15.757 1.00 96.88 96 PHE A O 1
ATOM 711 N N . ARG A 1 97 ? -16.963 0.324 17.050 1.00 97.38 97 ARG A N 1
ATOM 712 C CA . ARG A 1 97 ? -17.752 1.042 16.043 1.00 97.38 97 ARG A CA 1
ATOM 713 C C . ARG A 1 97 ? -16.920 1.351 14.801 1.00 97.38 97 ARG A C 1
ATOM 715 O O . ARG A 1 97 ? -17.389 1.100 13.695 1.00 97.38 97 ARG A O 1
ATOM 722 N N . LEU A 1 98 ? -15.692 1.847 14.971 1.00 96.94 98 LEU A N 1
ATOM 723 C CA . LEU A 1 98 ? -14.771 2.112 13.863 1.00 96.94 98 LEU A CA 1
ATOM 724 C C . LEU A 1 98 ? -14.481 0.840 13.057 1.00 96.94 98 LEU A C 1
ATOM 726 O O . LEU A 1 98 ? -14.561 0.870 11.832 1.00 96.94 98 LEU A O 1
ATOM 730 N N . LEU A 1 99 ? -14.203 -0.275 13.737 1.00 96.81 99 LEU A N 1
ATOM 731 C CA . LEU A 1 99 ? -13.963 -1.561 13.084 1.00 96.81 99 LEU A CA 1
ATOM 732 C C . LEU A 1 99 ? -15.188 -2.038 12.294 1.00 96.81 99 LEU A C 1
ATOM 734 O O . LEU A 1 99 ? -15.059 -2.454 11.147 1.00 96.81 99 LEU A O 1
ATOM 738 N N . THR A 1 100 ? -16.379 -1.940 12.886 1.00 97.06 100 THR A N 1
ATOM 739 C CA . THR A 1 100 ? -17.630 -2.353 12.234 1.00 97.06 100 THR A CA 1
ATOM 740 C C . THR A 1 100 ? -17.899 -1.517 10.986 1.00 97.06 100 THR A C 1
ATOM 742 O O . THR A 1 100 ? -18.216 -2.064 9.934 1.00 97.06 100 THR A O 1
ATOM 745 N N . LEU A 1 101 ? -17.723 -0.194 11.072 1.00 97.44 101 LEU A N 1
ATOM 746 C CA . LEU A 1 101 ? -17.875 0.703 9.925 1.00 97.44 101 LEU A CA 1
ATOM 747 C C . LEU A 1 101 ? -16.865 0.393 8.819 1.00 97.44 101 LEU A C 1
ATOM 749 O O . LEU A 1 101 ? -17.232 0.409 7.649 1.00 97.44 101 LEU A O 1
ATOM 753 N N . LEU A 1 102 ? -15.618 0.081 9.181 1.00 96.31 102 LEU A N 1
ATOM 754 C CA . LEU A 1 102 ? -14.589 -0.301 8.219 1.00 96.31 102 LEU A CA 1
ATOM 755 C C . LEU A 1 102 ? -14.949 -1.604 7.495 1.00 96.31 102 LEU A C 1
ATOM 757 O O . LEU A 1 102 ? -14.852 -1.659 6.274 1.00 96.31 102 LEU A O 1
ATOM 761 N N . ILE A 1 103 ? -15.410 -2.625 8.227 1.00 96.75 103 ILE A N 1
ATOM 762 C CA . ILE A 1 103 ? -15.866 -3.892 7.637 1.00 96.75 103 ILE A CA 1
ATOM 763 C C . ILE A 1 103 ? -17.037 -3.634 6.686 1.00 96.75 103 ILE A C 1
ATOM 765 O O . ILE A 1 103 ? -16.991 -4.069 5.542 1.00 96.75 103 ILE A O 1
ATOM 769 N N . LEU A 1 104 ? -18.051 -2.878 7.115 1.00 97.38 104 LEU A N 1
ATOM 770 C CA . LEU A 1 104 ? -19.210 -2.552 6.277 1.00 97.38 104 LEU A CA 1
ATOM 771 C C . LEU A 1 104 ? -18.824 -1.778 5.011 1.00 97.38 104 LEU A C 1
ATOM 773 O O . LEU A 1 104 ? -19.377 -2.045 3.949 1.00 97.38 104 LEU A O 1
ATOM 777 N N . ALA A 1 105 ? -17.870 -0.850 5.106 1.00 97.06 105 ALA A N 1
ATOM 778 C CA . ALA A 1 105 ? -17.359 -0.109 3.955 1.00 97.06 105 ALA A CA 1
ATOM 779 C C . ALA A 1 105 ? -16.528 -0.987 3.002 1.00 97.06 105 ALA A C 1
ATOM 781 O O . ALA A 1 105 ? -16.514 -0.732 1.801 1.00 97.06 105 ALA A O 1
ATOM 782 N N . PHE A 1 106 ? -15.853 -2.015 3.522 1.00 96.62 106 PHE A N 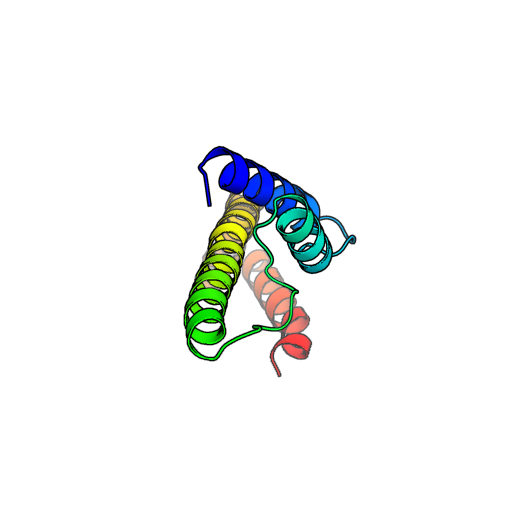1
ATOM 783 C CA . PHE A 1 106 ? -15.048 -2.953 2.738 1.00 96.62 106 PHE A CA 1
ATOM 784 C C . PHE A 1 106 ? -15.882 -4.058 2.071 1.00 96.62 106 PHE A C 1
ATOM 786 O O . PHE A 1 106 ? -15.514 -4.526 0.998 1.00 96.62 106 PHE A O 1
ATOM 793 N N . MET A 1 107 ? -17.018 -4.449 2.663 1.00 96.94 107 MET A N 1
ATOM 794 C CA . MET A 1 107 ? -17.869 -5.549 2.182 1.00 96.94 107 MET A CA 1
ATOM 795 C C . MET A 1 107 ? -18.169 -5.516 0.669 1.00 96.94 107 MET A C 1
ATOM 797 O O . MET A 1 107 ? -18.012 -6.561 0.043 1.00 96.94 107 MET A O 1
ATOM 801 N N . PRO A 1 108 ? -18.539 -4.376 0.044 1.00 97.06 108 PRO A N 1
ATOM 802 C CA . PRO A 1 108 ? -18.813 -4.333 -1.396 1.00 97.06 108 PRO A CA 1
ATOM 803 C C . PRO A 1 108 ? -17.603 -4.620 -2.292 1.00 97.06 108 PRO A C 1
ATOM 805 O O . PRO A 1 108 ? -17.786 -4.965 -3.449 1.00 97.06 108 PRO A O 1
ATOM 808 N N . ALA A 1 109 ? -16.378 -4.436 -1.793 1.00 95.19 109 ALA A N 1
ATOM 809 C CA . ALA A 1 109 ? -15.159 -4.743 -2.540 1.00 95.19 109 ALA A CA 1
ATOM 810 C C . ALA A 1 109 ? -14.715 -6.208 -2.370 1.00 95.19 109 ALA A C 1
ATOM 812 O O . ALA A 1 109 ? -13.865 -6.675 -3.124 1.00 95.19 109 ALA A O 1
ATOM 813 N N . ALA A 1 110 ? -15.245 -6.912 -1.364 1.00 93.19 110 ALA A N 1
ATOM 814 C CA . ALA A 1 110 ? -14.836 -8.268 -1.003 1.00 93.19 110 ALA A CA 1
ATOM 815 C C . ALA A 1 110 ? -15.700 -9.377 -1.632 1.00 93.19 110 ALA A C 1
ATOM 817 O O . ALA A 1 110 ? -15.229 -10.510 -1.733 1.00 93.19 110 ALA A O 1
ATOM 818 N N . VAL A 1 111 ? -16.953 -9.066 -1.990 1.00 91.56 111 VAL A N 1
ATOM 819 C CA . VAL A 1 111 ? -17.948 -9.985 -2.582 1.00 91.56 111 VAL A CA 1
ATOM 820 C C . VAL A 1 111 ? -18.122 -9.668 -4.058 1.00 91.56 111 VAL A C 1
ATOM 822 O O . VAL A 1 111 ? -18.148 -10.630 -4.854 1.00 91.56 111 VAL A O 1
#

Foldseek 3Di:
DDPVLLVVLLVLQLVVVPPPPDSPVVLVVSCVVVVLQDPDDQPDPVSVVVNVVSVVVSVVSNVVSNVVNVVVVCVVCVVLVVLLVCVVVVNHVVSVVVVVVVCVVCVVVPD

Radius of gyration: 19.45 Å; chains: 1; bounding box: 39×30×58 Å

pLDDT: mean 89.49, std 11.0, range [58.34, 97.5]

Sequence (111 aa):
MSIGQAAILGVVEGITEYLPVSSTGHMILVSRWMGLSDDDKPTDATAAATKKKGKEGLDAFEIVIQLGAILAVLGLYRRRVGQMAQGLVGRNPDGFRLLTLLILAFMPAAV

Secondary structure (DSSP, 8-state):
--HHHHHHHHHHHHHHTTTTT-HHHHHHHHHHHTT----SPPSSHHHHHHHHHHHHHHHHHHHHHHHHHHHHHHHHTHHHHHHHHHHHTTS-HHHHHHHHHHHHHHHHHH-